Protein AF-A0A832D487-F1 (afdb_monomer_lite)

pLDDT: mean 83.04, std 15.66, range [48.16, 97.31]

Radius of gyration: 32.29 Å; chains: 1; bounding box: 75×59×56 Å

Foldseek 3Di:
DDPVPPVVVVVVVVVVVVVVVVVVVVVCVVVVVVPPDDPVNVVVVVVVVCCQLVVLVVQLCVQLVVLVVVLVVVCVVPVVCNVVSVVSNVVSVVSNVRD

Sequence (99 aa):
MKVRGLRSNSRLHIINTTIISLILLIGAGGVIGVAQADETSILAKSIGAALAVGLAGLGAGFAVGMAGAAVASGIVEKREATGTLLLIVVLGEGIAIYG

Secondary structure (DSSP, 8-state):
---TTHHHHHHHHHHHHHHHHHHHHHHHHHHHTT----HHHHHHHHHHHHHHHHHHHHHHHHHHHHHHHHHHHHHHH-GGGHHHHHHHHHHHHHHHHH-

Structure (mmCIF, N/CA/C/O backbone):
data_AF-A0A832D487-F1
#
_entry.id   AF-A0A832D487-F1
#
loop_
_atom_site.group_PDB
_atom_site.id
_atom_site.type_symbol
_atom_site.label_atom_id
_atom_site.label_alt_id
_atom_site.label_comp_id
_atom_site.label_asym_id
_atom_site.label_entity_id
_atom_site.label_seq_id
_atom_site.pdbx_PDB_ins_code
_atom_site.Cartn_x
_atom_site.Cartn_y
_atom_site.Cartn_z
_atom_site.occupancy
_atom_site.B_iso_or_equiv
_atom_site.auth_seq_id
_atom_site.auth_comp_id
_atom_site.auth_asym_id
_atom_site.auth_atom_id
_atom_site.pdbx_PDB_model_num
ATOM 1 N N . MET A 1 1 ? 55.880 -51.727 -27.416 1.00 48.16 1 MET A N 1
ATOM 2 C CA . MET A 1 1 ? 55.798 -50.438 -28.144 1.00 48.16 1 MET A CA 1
ATOM 3 C C . MET A 1 1 ? 54.323 -50.095 -28.412 1.00 48.16 1 MET A C 1
ATOM 5 O O . MET A 1 1 ? 53.783 -50.488 -29.436 1.00 48.16 1 MET A O 1
ATOM 9 N N . LYS A 1 2 ? 53.614 -49.458 -27.460 1.00 58.19 2 LYS A N 1
ATOM 10 C CA . LYS A 1 2 ? 52.159 -49.188 -27.560 1.00 58.19 2 LYS A CA 1
ATOM 11 C C . LYS A 1 2 ? 51.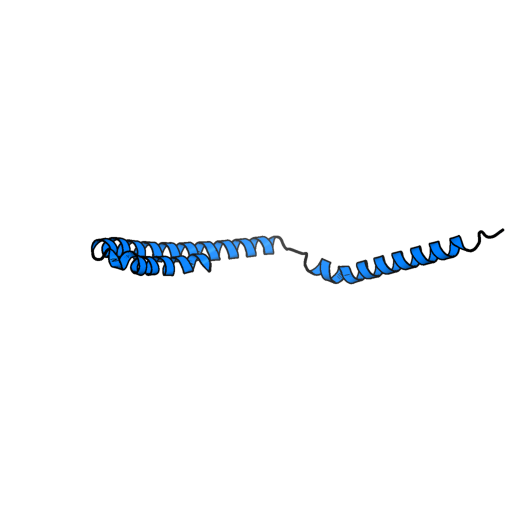805 -47.798 -27.014 1.00 58.19 2 LYS A C 1
ATOM 13 O O . LYS A 1 2 ? 51.109 -47.664 -26.023 1.00 58.19 2 LYS A O 1
ATOM 18 N N . VAL A 1 3 ? 52.324 -46.756 -27.667 1.00 57.50 3 VAL A N 1
ATOM 19 C CA . VAL A 1 3 ? 52.133 -45.343 -27.257 1.00 57.50 3 VAL A CA 1
ATOM 20 C C . VAL A 1 3 ? 51.146 -44.595 -28.175 1.00 57.50 3 VAL A C 1
ATOM 22 O O . VAL A 1 3 ? 50.801 -43.444 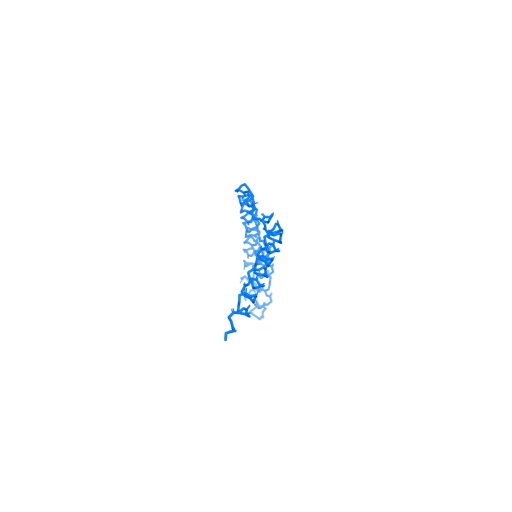-27.938 1.00 57.50 3 VAL A O 1
ATOM 25 N N . ARG A 1 4 ? 50.620 -45.243 -29.227 1.00 57.91 4 ARG A N 1
ATOM 26 C CA . ARG A 1 4 ? 49.706 -44.601 -30.195 1.00 57.91 4 ARG A CA 1
ATOM 27 C C . ARG A 1 4 ? 48.246 -44.463 -29.722 1.00 57.91 4 ARG A C 1
ATOM 29 O O . ARG A 1 4 ? 47.509 -43.704 -30.336 1.00 57.91 4 ARG A O 1
ATOM 36 N N . GLY A 1 5 ? 47.837 -45.133 -28.638 1.00 56.16 5 GLY A N 1
ATOM 37 C CA . GLY A 1 5 ? 46.442 -45.130 -28.158 1.00 56.16 5 GLY A CA 1
ATOM 38 C C . GLY A 1 5 ? 46.046 -43.944 -27.268 1.00 56.16 5 GLY A C 1
ATOM 39 O O . GLY A 1 5 ? 44.896 -43.525 -27.292 1.00 56.16 5 GLY A O 1
ATOM 40 N N . LEU A 1 6 ? 46.984 -43.351 -26.519 1.00 55.84 6 LEU A N 1
ATOM 41 C CA . LEU A 1 6 ? 46.664 -42.268 -25.573 1.00 55.84 6 LEU A CA 1
ATOM 42 C C . LEU A 1 6 ? 46.438 -40.909 -26.256 1.00 55.84 6 LEU A C 1
ATOM 44 O O . LEU A 1 6 ? 45.639 -40.107 -25.784 1.00 55.84 6 LEU A O 1
ATOM 48 N N . ARG A 1 7 ? 47.081 -40.656 -27.406 1.00 59.09 7 ARG A N 1
ATOM 49 C CA . ARG A 1 7 ? 47.007 -39.350 -28.091 1.00 59.09 7 ARG A CA 1
ATOM 50 C C . ARG A 1 7 ? 45.702 -39.127 -28.870 1.00 59.09 7 ARG A C 1
ATOM 52 O O . ARG A 1 7 ? 45.411 -37.992 -29.238 1.00 59.09 7 ARG A O 1
ATOM 59 N N . SER A 1 8 ? 44.936 -40.187 -29.142 1.00 61.28 8 SER A N 1
ATOM 60 C CA . SER A 1 8 ? 43.631 -40.095 -29.816 1.00 61.28 8 SER A CA 1
ATOM 61 C C . SER A 1 8 ? 42.539 -39.641 -28.842 1.00 61.28 8 SER A C 1
ATOM 63 O O . SER A 1 8 ? 41.802 -38.703 -29.145 1.00 61.28 8 SER A O 1
ATOM 65 N N . ASN A 1 9 ? 42.534 -40.189 -27.624 1.00 60.62 9 ASN A N 1
ATOM 66 C CA . ASN A 1 9 ? 41.559 -39.840 -26.590 1.00 60.62 9 ASN A CA 1
ATOM 67 C C . ASN A 1 9 ? 41.695 -38.377 -26.149 1.00 60.62 9 ASN A C 1
ATOM 69 O O . ASN A 1 9 ? 40.687 -37.697 -25.999 1.00 60.62 9 ASN A O 1
ATOM 73 N N . SER A 1 10 ? 42.912 -37.838 -26.024 1.00 63.88 10 SER A N 1
ATOM 74 C CA . SER A 1 10 ? 43.102 -36.425 -25.653 1.00 63.88 10 SER A CA 1
ATOM 75 C C . SER A 1 10 ? 42.572 -35.447 -26.707 1.00 63.88 10 SER A C 1
ATOM 77 O O . SER A 1 10 ? 42.059 -34.392 -26.354 1.00 63.88 10 SER A O 1
ATOM 79 N N . ARG A 1 11 ? 42.637 -35.793 -28.001 1.00 66.75 11 ARG A N 1
ATOM 80 C CA . ARG A 1 11 ? 42.094 -34.950 -29.082 1.00 66.75 11 ARG A CA 1
ATOM 81 C C . ARG A 1 11 ? 40.568 -34.967 -29.108 1.00 66.75 11 ARG A C 1
ATOM 83 O O . ARG A 1 11 ? 39.964 -33.926 -29.324 1.00 66.75 11 ARG A O 1
ATOM 90 N N . LEU A 1 12 ? 39.960 -36.117 -28.820 1.00 67.81 12 LEU A N 1
ATOM 91 C CA . LEU A 1 12 ? 38.506 -36.247 -28.697 1.00 67.81 12 LEU A CA 1
ATOM 92 C C . LEU A 1 12 ? 37.956 -35.421 -27.525 1.00 67.81 12 LEU A C 1
ATOM 94 O O . LEU A 1 12 ? 36.943 -34.748 -27.683 1.00 67.81 12 LEU A O 1
ATOM 98 N N . HIS A 1 13 ? 38.662 -35.386 -26.390 1.00 72.25 13 HIS A N 1
ATOM 99 C CA . HIS A 1 13 ? 38.273 -34.543 -25.255 1.00 72.25 13 HIS A CA 1
ATOM 100 C C . HIS A 1 13 ? 38.383 -33.049 -25.575 1.00 72.25 13 HIS A C 1
ATOM 102 O O . HIS A 1 13 ? 37.463 -32.308 -25.255 1.00 72.25 13 HIS A O 1
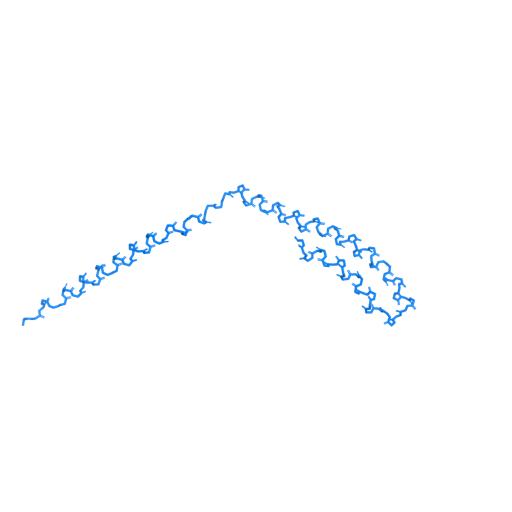ATOM 108 N N . ILE A 1 14 ? 39.453 -32.617 -26.254 1.00 82.75 14 ILE A N 1
ATOM 109 C CA . ILE A 1 14 ? 39.636 -31.212 -26.663 1.00 82.75 14 ILE A CA 1
ATOM 110 C C . ILE A 1 14 ? 38.537 -30.772 -27.636 1.00 82.75 14 ILE A C 1
ATOM 112 O O . ILE A 1 14 ? 38.011 -29.669 -27.527 1.00 82.75 14 ILE A O 1
ATOM 116 N N . ILE A 1 15 ? 38.157 -31.636 -28.578 1.00 86.31 15 ILE A N 1
ATOM 117 C CA . ILE A 1 15 ? 37.080 -31.334 -29.527 1.00 86.31 15 ILE A CA 1
ATOM 118 C C . ILE A 1 15 ? 35.742 -31.225 -28.785 1.00 86.31 15 ILE A C 1
ATOM 120 O O . ILE A 1 15 ? 35.006 -30.263 -28.993 1.00 86.31 15 ILE A O 1
ATOM 124 N N . ASN A 1 16 ? 35.456 -32.155 -27.870 1.00 79.88 16 ASN A N 1
ATOM 125 C CA . ASN A 1 16 ? 34.207 -32.156 -27.112 1.00 79.88 16 ASN A CA 1
ATOM 126 C C . ASN A 1 16 ? 34.075 -30.925 -26.195 1.00 79.88 16 ASN A C 1
ATOM 128 O O . ASN A 1 16 ? 33.024 -30.290 -26.162 1.00 79.88 16 ASN A O 1
ATOM 132 N N . THR A 1 17 ? 35.145 -30.527 -25.499 1.00 82.19 17 THR A N 1
ATOM 133 C CA . THR A 1 17 ? 35.124 -29.327 -24.643 1.00 82.19 17 THR A CA 1
ATOM 134 C C . THR A 1 17 ? 34.986 -28.041 -25.454 1.00 82.19 17 THR A C 1
ATOM 136 O O . THR A 1 17 ? 34.256 -27.137 -25.047 1.00 82.19 17 THR A O 1
ATOM 139 N N . THR A 1 18 ? 35.608 -27.977 -26.632 1.00 80.56 18 THR A N 1
ATOM 140 C CA . THR A 1 18 ? 35.479 -26.825 -27.536 1.00 80.56 18 THR A CA 1
ATOM 141 C C . THR A 1 18 ? 34.042 -26.680 -28.051 1.00 80.56 18 THR A C 1
ATOM 143 O O . THR A 1 18 ? 33.485 -25.583 -28.018 1.00 80.56 18 THR A O 1
ATOM 146 N N . ILE A 1 19 ? 33.393 -27.782 -28.440 1.00 87.31 19 ILE A N 1
ATOM 147 C CA . ILE A 1 19 ? 31.991 -27.778 -28.897 1.00 87.31 19 ILE A CA 1
ATOM 148 C C . ILE A 1 19 ? 31.043 -27.327 -27.777 1.00 87.31 19 ILE A C 1
ATOM 150 O O . ILE A 1 19 ? 30.176 -26.487 -28.012 1.00 87.31 19 ILE A O 1
ATOM 154 N N . ILE A 1 20 ? 31.241 -27.813 -26.547 1.00 84.81 20 ILE A N 1
ATOM 155 C CA . ILE A 1 20 ? 30.428 -27.415 -25.387 1.00 84.81 20 ILE A CA 1
ATOM 156 C C . ILE A 1 20 ? 30.579 -25.912 -25.095 1.00 84.81 20 ILE A C 1
ATOM 158 O O . ILE A 1 20 ? 29.578 -25.233 -24.867 1.00 84.81 20 ILE A O 1
ATOM 162 N N . SER A 1 21 ? 31.797 -25.361 -25.169 1.00 76.56 21 SER A N 1
ATOM 163 C CA . SER A 1 21 ? 32.010 -23.915 -24.991 1.00 76.56 21 SER A CA 1
ATOM 164 C C . SER A 1 21 ? 31.350 -23.065 -26.082 1.00 76.56 21 SER A C 1
ATOM 166 O O . SER A 1 21 ? 30.817 -21.999 -25.786 1.00 76.56 21 SER A O 1
ATOM 168 N N . LEU A 1 22 ? 31.314 -23.553 -27.327 1.00 80.94 22 LEU A N 1
ATOM 169 C CA . LEU A 1 22 ? 30.687 -22.850 -28.445 1.00 80.94 22 LEU A CA 1
ATOM 170 C C . LEU A 1 22 ? 29.156 -22.834 -28.315 1.00 80.94 22 LEU A C 1
ATOM 172 O O . LEU A 1 22 ? 28.528 -21.810 -28.568 1.00 80.94 22 LEU A O 1
ATOM 176 N N . ILE A 1 23 ? 28.558 -23.940 -27.862 1.00 82.88 23 ILE A N 1
ATOM 177 C CA . ILE A 1 23 ? 27.115 -24.029 -27.590 1.00 82.88 23 ILE A CA 1
ATOM 178 C C . ILE A 1 23 ? 26.720 -23.094 -26.440 1.00 82.88 23 ILE A C 1
ATOM 180 O O . ILE A 1 23 ? 25.719 -22.387 -26.547 1.00 82.88 23 ILE A O 1
ATOM 184 N N . LEU A 1 24 ? 27.521 -23.035 -25.370 1.00 76.19 24 LEU A N 1
ATOM 185 C CA . LEU A 1 24 ? 27.296 -22.104 -24.260 1.00 76.19 24 LEU A CA 1
ATOM 186 C C . LEU A 1 24 ? 27.429 -20.639 -24.700 1.00 76.19 24 LEU A C 1
ATOM 188 O O . LEU A 1 24 ? 26.634 -19.809 -24.270 1.00 76.19 24 LEU A O 1
ATOM 192 N N . LEU A 1 25 ? 28.375 -20.326 -25.589 1.00 73.62 25 LEU A N 1
ATOM 193 C CA . LEU A 1 25 ? 28.554 -18.977 -26.131 1.00 73.62 25 LEU A CA 1
ATOM 194 C C . LEU A 1 25 ? 27.368 -18.542 -27.010 1.00 73.62 25 LEU A C 1
ATOM 196 O O . LEU A 1 25 ? 26.905 -17.410 -26.898 1.00 73.62 25 LEU A O 1
ATOM 200 N N . ILE A 1 26 ? 26.844 -19.441 -27.851 1.00 73.94 26 ILE A N 1
ATOM 201 C CA . ILE A 1 26 ? 25.674 -19.170 -28.702 1.00 73.94 26 ILE A CA 1
ATOM 202 C C . ILE A 1 26 ? 24.395 -19.061 -27.851 1.00 73.94 26 ILE A C 1
ATOM 204 O O . ILE A 1 26 ? 23.579 -18.168 -28.076 1.00 73.94 26 ILE A O 1
ATOM 208 N N . GLY A 1 27 ? 24.235 -19.914 -26.832 1.00 65.12 27 GLY A N 1
ATOM 209 C CA . GLY A 1 27 ? 23.109 -19.862 -25.890 1.00 65.12 27 GLY A CA 1
ATOM 210 C C . GLY A 1 27 ? 23.134 -18.651 -24.948 1.00 65.12 27 GLY A C 1
ATOM 211 O O . GLY A 1 27 ? 22.080 -18.189 -24.511 1.00 65.12 27 GLY A O 1
ATOM 212 N N . ALA A 1 28 ? 24.314 -18.084 -24.678 1.00 61.28 28 ALA A N 1
ATOM 213 C CA . ALA A 1 28 ? 24.461 -16.882 -23.861 1.00 61.28 28 ALA A CA 1
ATOM 214 C C . ALA A 1 28 ? 23.856 -15.632 -24.518 1.00 61.28 28 ALA A C 1
ATOM 216 O O . ALA A 1 28 ? 23.488 -14.709 -23.796 1.00 61.28 28 ALA A O 1
ATOM 217 N N . GLY A 1 29 ? 23.673 -15.615 -25.847 1.00 57.53 29 GLY A N 1
ATOM 218 C CA . GLY A 1 29 ? 23.032 -14.517 -26.586 1.00 57.53 29 GLY A CA 1
ATOM 219 C C . GLY A 1 29 ? 21.645 -14.128 -26.054 1.00 57.53 29 GLY A C 1
ATOM 220 O O . GLY A 1 29 ? 21.301 -12.949 -26.044 1.00 57.53 29 GLY A O 1
ATOM 221 N N . GLY A 1 30 ? 20.880 -15.094 -25.529 1.00 55.53 30 GLY A N 1
ATOM 222 C CA . GLY A 1 30 ? 19.581 -14.840 -24.891 1.00 55.53 30 GLY A CA 1
ATOM 223 C C . GLY A 1 30 ? 19.670 -14.228 -23.486 1.00 55.53 30 GLY A C 1
ATOM 224 O O . GLY A 1 30 ? 18.713 -13.613 -23.026 1.00 55.53 30 GLY A O 1
ATOM 225 N N . VAL A 1 31 ? 20.815 -14.356 -22.810 1.00 55.59 31 VAL A N 1
ATOM 226 C CA . VAL A 1 31 ? 21.046 -13.841 -21.447 1.00 55.59 31 VAL A CA 1
ATOM 227 C C . VAL A 1 31 ? 21.532 -12.386 -21.481 1.00 55.59 31 VAL A C 1
ATOM 229 O O . VAL A 1 31 ? 21.178 -11.594 -20.610 1.00 55.59 31 VAL A O 1
ATOM 232 N N . ILE A 1 32 ? 22.282 -11.996 -22.519 1.00 56.25 32 ILE A N 1
ATOM 233 C CA . ILE A 1 32 ? 22.836 -10.634 -22.669 1.00 56.25 32 ILE A CA 1
ATOM 234 C C . ILE A 1 32 ? 21.751 -9.584 -22.970 1.00 56.25 32 ILE A C 1
ATOM 236 O O . ILE A 1 32 ? 21.910 -8.422 -22.606 1.00 56.25 32 ILE A O 1
ATOM 240 N N . GLY A 1 33 ? 20.625 -9.985 -23.573 1.00 50.16 33 GLY A N 1
ATOM 241 C CA . GLY A 1 33 ? 19.500 -9.091 -23.886 1.00 50.16 33 GLY A CA 1
ATOM 242 C C . GLY A 1 33 ? 18.657 -8.652 -22.680 1.00 50.16 33 GLY A C 1
ATOM 243 O O . GLY A 1 33 ? 17.849 -7.738 -22.809 1.00 50.16 33 GLY A O 1
ATOM 244 N N . VAL A 1 34 ? 18.838 -9.270 -21.507 1.00 53.75 34 VAL A N 1
ATOM 245 C CA . VAL A 1 34 ? 18.079 -8.940 -20.281 1.00 53.75 34 VAL A CA 1
ATOM 246 C C . VAL A 1 34 ? 18.840 -7.947 -19.382 1.00 53.75 34 VAL A C 1
ATOM 248 O O . VAL A 1 34 ? 18.272 -7.403 -18.438 1.00 53.75 34 VAL A O 1
ATOM 251 N N . ALA A 1 35 ? 20.115 -7.664 -19.677 1.00 52.97 35 ALA A N 1
ATOM 252 C CA . ALA A 1 35 ? 21.030 -6.977 -18.762 1.00 52.97 35 ALA A CA 1
ATOM 253 C C . ALA A 1 35 ? 21.392 -5.523 -19.134 1.00 52.97 35 ALA A C 1
ATOM 255 O O . ALA A 1 35 ? 22.296 -4.956 -18.525 1.00 52.97 35 ALA A O 1
ATOM 256 N N . GLN A 1 36 ? 20.699 -4.880 -20.080 1.00 52.84 36 GLN A N 1
ATOM 257 C CA . GLN A 1 36 ? 20.796 -3.422 -20.253 1.00 52.84 36 GLN A CA 1
ATOM 258 C C . GLN A 1 36 ? 19.735 -2.728 -19.392 1.00 52.84 36 GLN A C 1
ATOM 260 O O . GLN A 1 36 ? 18.639 -2.411 -19.847 1.00 52.84 36 GLN A O 1
ATOM 265 N N . ALA A 1 37 ? 20.052 -2.507 -18.116 1.00 56.69 37 ALA A N 1
ATOM 266 C CA . ALA A 1 37 ? 19.293 -1.575 -17.293 1.00 56.69 37 ALA A CA 1
ATOM 267 C C . ALA A 1 37 ? 19.766 -0.150 -17.613 1.00 56.69 37 ALA A C 1
ATOM 269 O O . ALA A 1 37 ? 20.820 0.271 -17.149 1.00 56.69 37 ALA A O 1
ATOM 270 N N . ASP A 1 38 ? 18.991 0.578 -18.417 1.00 65.56 38 ASP A N 1
ATOM 271 C CA . ASP A 1 38 ? 19.155 2.025 -18.585 1.00 65.56 38 ASP A CA 1
ATOM 272 C C . ASP A 1 38 ? 19.091 2.702 -17.202 1.00 65.56 38 ASP A C 1
ATOM 274 O O . ASP A 1 38 ? 18.162 2.420 -16.434 1.00 65.56 38 ASP A O 1
ATOM 278 N N . GLU A 1 39 ? 20.022 3.602 -16.861 1.00 68.12 39 GLU A N 1
ATOM 279 C CA . GLU A 1 39 ? 19.964 4.345 -15.584 1.00 68.12 39 GLU A CA 1
ATOM 280 C C . GLU A 1 39 ? 18.635 5.104 -15.447 1.00 68.12 39 GLU A C 1
ATOM 282 O O . GLU A 1 39 ? 18.018 5.121 -14.379 1.00 68.12 39 GLU A O 1
ATOM 287 N N . THR A 1 40 ? 18.125 5.642 -16.558 1.00 72.38 40 THR A N 1
ATOM 288 C CA . THR A 1 40 ? 16.798 6.266 -16.634 1.00 72.38 40 THR A CA 1
ATOM 289 C C . THR A 1 40 ? 15.674 5.281 -16.288 1.00 72.38 40 THR A C 1
ATOM 291 O O . THR A 1 40 ? 14.692 5.671 -15.659 1.00 72.38 40 THR A O 1
ATOM 294 N N . SER A 1 41 ? 15.823 3.992 -16.615 1.00 81.44 41 SER A N 1
ATOM 295 C CA . SER A 1 41 ? 14.874 2.938 -16.228 1.00 81.44 41 SER A CA 1
ATOM 296 C C . SER A 1 41 ? 14.925 2.652 -14.724 1.00 81.44 41 SER A C 1
ATOM 298 O O . SER A 1 41 ? 13.878 2.428 -14.117 1.00 81.44 41 SER A O 1
ATOM 300 N N . ILE A 1 42 ? 16.106 2.694 -14.095 1.00 87.19 42 ILE A N 1
ATOM 301 C CA . ILE A 1 42 ? 16.226 2.526 -12.637 1.00 87.19 42 ILE A CA 1
ATOM 302 C C . ILE A 1 42 ? 15.557 3.700 -11.912 1.00 87.19 42 ILE A C 1
ATOM 304 O O . ILE A 1 42 ? 14.765 3.467 -11.000 1.00 87.19 42 ILE A O 1
ATOM 308 N N . LEU A 1 43 ? 15.807 4.937 -12.355 1.00 87.44 43 LEU A N 1
ATOM 309 C CA . LEU A 1 43 ? 15.177 6.142 -11.801 1.00 87.44 43 LEU A CA 1
ATOM 310 C C . LEU A 1 43 ? 13.651 6.139 -11.974 1.00 87.44 43 LEU A C 1
ATOM 312 O O . LEU A 1 43 ? 12.918 6.438 -11.035 1.00 87.44 43 LEU A O 1
ATOM 316 N N . ALA A 1 44 ? 13.147 5.763 -13.150 1.00 88.31 44 ALA A N 1
ATOM 317 C CA . ALA A 1 44 ? 11.706 5.683 -13.383 1.00 88.31 44 ALA A CA 1
ATOM 318 C C . ALA A 1 44 ? 11.039 4.612 -12.500 1.00 88.31 44 ALA A C 1
ATOM 320 O O . ALA A 1 44 ? 9.980 4.856 -11.920 1.00 88.31 44 ALA A O 1
ATOM 321 N N . LYS A 1 45 ? 11.676 3.442 -12.347 1.00 88.62 45 LYS A N 1
ATOM 322 C CA . LYS A 1 45 ? 11.186 2.362 -11.475 1.00 88.62 45 LYS A CA 1
ATOM 323 C C . LYS A 1 45 ? 11.210 2.755 -10.000 1.00 88.62 45 LYS A C 1
ATOM 325 O O . LYS A 1 45 ? 10.251 2.460 -9.291 1.00 88.62 45 LYS A O 1
ATOM 330 N N . SER A 1 46 ? 12.267 3.422 -9.538 1.00 92.69 46 SER A N 1
ATOM 331 C CA . SER A 1 46 ? 12.382 3.840 -8.138 1.00 92.69 46 SER A CA 1
ATOM 332 C C . SER A 1 46 ? 11.380 4.937 -7.783 1.00 92.69 46 SER A C 1
ATOM 334 O O . SER A 1 46 ? 10.754 4.856 -6.729 1.00 92.69 46 SER A O 1
ATOM 336 N N . ILE A 1 47 ? 11.149 5.904 -8.676 1.00 94.44 47 ILE A N 1
ATOM 337 C CA . ILE A 1 47 ? 10.105 6.923 -8.496 1.00 94.44 47 ILE A CA 1
ATOM 338 C C . ILE A 1 47 ? 8.715 6.278 -8.496 1.00 94.44 47 ILE A C 1
ATOM 340 O O . ILE A 1 47 ? 7.900 6.601 -7.635 1.00 94.44 47 ILE A O 1
ATOM 344 N N . GLY A 1 48 ? 8.449 5.340 -9.410 1.00 93.12 48 GLY A N 1
ATOM 345 C CA . GLY A 1 48 ? 7.185 4.601 -9.439 1.00 93.12 48 GLY A CA 1
ATOM 346 C C . GLY A 1 48 ? 6.919 3.842 -8.137 1.00 93.12 48 GLY A C 1
ATOM 347 O O . GLY A 1 48 ? 5.839 3.970 -7.566 1.00 93.12 48 GLY A O 1
ATOM 348 N N . ALA A 1 49 ? 7.923 3.122 -7.626 1.00 94.38 49 ALA A N 1
ATOM 349 C CA . ALA A 1 49 ? 7.829 2.411 -6.352 1.00 94.38 49 ALA A CA 1
ATOM 350 C C . ALA A 1 49 ? 7.639 3.367 -5.162 1.00 94.38 49 ALA A C 1
ATOM 352 O O . ALA A 1 49 ? 6.794 3.127 -4.304 1.00 94.38 49 ALA A O 1
ATOM 353 N N . ALA A 1 50 ? 8.377 4.480 -5.126 1.00 95.75 50 ALA A N 1
ATOM 354 C CA . ALA A 1 50 ? 8.250 5.476 -4.065 1.00 95.75 50 ALA A CA 1
ATOM 355 C C . ALA A 1 50 ? 6.861 6.133 -4.050 1.00 95.75 50 ALA A C 1
ATOM 357 O O . ALA A 1 50 ? 6.300 6.355 -2.978 1.00 95.75 50 ALA A O 1
ATOM 358 N N . LEU A 1 51 ? 6.292 6.427 -5.223 1.00 96.31 51 LEU A N 1
ATOM 359 C CA . LEU A 1 51 ? 4.950 6.998 -5.332 1.00 96.31 51 LEU A CA 1
ATOM 360 C C . LEU A 1 51 ? 3.860 5.995 -4.948 1.00 96.31 51 LEU A C 1
ATOM 362 O O . LEU A 1 51 ? 2.917 6.393 -4.269 1.00 96.31 51 LEU A O 1
ATOM 366 N N . ALA A 1 52 ? 3.987 4.726 -5.343 1.00 96.06 52 ALA A N 1
ATOM 367 C CA . ALA A 1 52 ? 3.029 3.680 -4.985 1.00 96.06 52 ALA A CA 1
ATOM 368 C C . ALA A 1 52 ? 2.929 3.520 -3.458 1.00 96.06 52 ALA A C 1
ATOM 370 O O . ALA A 1 52 ? 1.869 3.775 -2.880 1.00 96.06 52 ALA A O 1
ATOM 371 N N . VAL A 1 53 ? 4.064 3.263 -2.800 1.00 95.88 53 VAL A N 1
ATOM 372 C CA . VAL A 1 53 ? 4.128 3.093 -1.341 1.00 95.88 53 VAL A CA 1
ATOM 373 C C . VAL A 1 53 ? 3.786 4.398 -0.615 1.00 95.88 53 VAL A C 1
ATOM 375 O O . VAL A 1 53 ? 3.059 4.395 0.378 1.00 95.88 53 VAL A O 1
ATOM 378 N N . GLY A 1 54 ? 4.273 5.542 -1.108 1.00 96.31 54 GLY A N 1
ATOM 379 C CA . GLY A 1 54 ? 4.050 6.846 -0.482 1.00 96.31 54 GLY A CA 1
ATOM 380 C C . GLY A 1 54 ? 2.578 7.265 -0.480 1.00 96.31 54 GLY A C 1
ATOM 381 O O . GLY A 1 54 ? 2.045 7.647 0.564 1.00 96.31 54 GLY A O 1
ATOM 382 N N . LEU A 1 55 ? 1.898 7.168 -1.626 1.00 97.31 55 LEU A N 1
ATOM 383 C CA . LEU A 1 55 ? 0.482 7.534 -1.735 1.00 97.31 55 LEU A CA 1
ATOM 384 C C . LEU A 1 55 ? -0.424 6.534 -1.010 1.00 97.31 55 LEU A C 1
ATOM 386 O O . LEU A 1 55 ? -1.376 6.952 -0.345 1.00 97.31 55 LEU A O 1
ATOM 390 N N . ALA A 1 56 ? -0.115 5.237 -1.082 1.00 97.25 56 ALA A N 1
ATOM 391 C CA . ALA A 1 56 ? -0.839 4.222 -0.326 1.00 97.25 56 ALA A CA 1
ATOM 392 C C . ALA A 1 56 ? -0.701 4.434 1.187 1.00 97.25 56 ALA A C 1
ATOM 394 O O . ALA A 1 56 ? -1.701 4.397 1.902 1.00 97.25 56 ALA A O 1
ATOM 395 N N . GLY A 1 57 ? 0.506 4.748 1.669 1.00 96.88 57 GLY A N 1
ATOM 396 C CA . GLY A 1 57 ? 0.759 5.067 3.072 1.00 96.88 57 GLY A CA 1
ATOM 397 C C . GLY A 1 57 ? -0.024 6.288 3.561 1.00 96.88 57 GLY A C 1
ATOM 398 O O . GLY A 1 57 ? -0.589 6.254 4.654 1.00 96.88 57 GLY A O 1
ATOM 399 N N . LEU A 1 58 ? -0.134 7.343 2.746 1.00 97.06 58 LEU A N 1
ATOM 400 C CA . LEU A 1 58 ? -0.959 8.513 3.075 1.00 97.06 58 LEU A CA 1
ATOM 401 C C . LEU A 1 58 ? -2.452 8.160 3.174 1.00 97.06 58 LEU A C 1
ATOM 403 O O . LEU A 1 58 ? -3.114 8.557 4.136 1.00 97.06 58 LEU A O 1
ATOM 407 N N . GLY A 1 59 ? -2.979 7.395 2.213 1.00 95.94 59 GLY A N 1
ATOM 408 C CA . GLY A 1 59 ? -4.376 6.950 2.223 1.00 95.94 59 GLY A CA 1
ATOM 409 C C . GLY A 1 59 ? -4.695 6.029 3.405 1.00 95.94 59 GLY A C 1
ATOM 410 O O . GLY A 1 59 ? -5.690 6.237 4.103 1.00 95.94 59 GLY A O 1
ATOM 411 N N . ALA A 1 60 ? -3.818 5.061 3.673 1.00 97.00 60 ALA A N 1
ATOM 412 C CA . ALA A 1 60 ? -3.925 4.158 4.812 1.00 97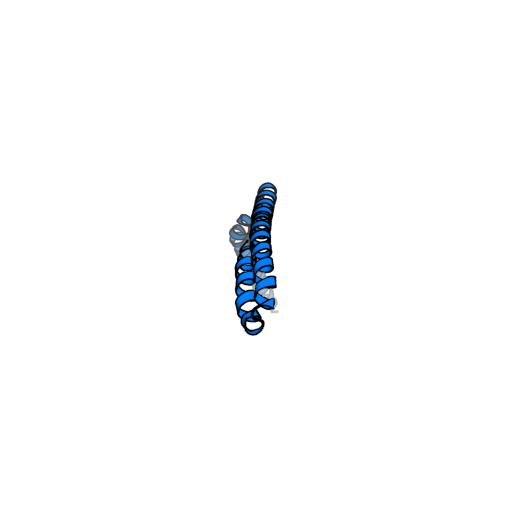.00 60 ALA A CA 1
ATOM 413 C C . ALA A 1 60 ? -3.861 4.919 6.141 1.00 97.00 60 ALA A C 1
ATOM 415 O O . ALA A 1 60 ? -4.719 4.726 6.996 1.00 97.00 60 ALA A O 1
ATOM 416 N N . GLY A 1 61 ? -2.902 5.837 6.300 1.00 96.44 61 GLY A N 1
ATOM 417 C CA . GLY A 1 61 ? -2.762 6.650 7.508 1.00 96.44 61 GLY A CA 1
ATOM 418 C C . GLY A 1 61 ? -4.001 7.499 7.797 1.00 96.44 61 GLY A C 1
ATOM 419 O O . GLY A 1 61 ? -4.438 7.581 8.944 1.00 96.44 61 GLY A O 1
ATOM 420 N N . PHE A 1 62 ? -4.620 8.072 6.761 1.00 97.06 62 PHE A N 1
ATOM 421 C CA . PHE A 1 62 ? -5.874 8.812 6.907 1.00 97.06 62 PHE A CA 1
ATOM 422 C C . PHE A 1 62 ? -7.036 7.903 7.339 1.00 97.06 62 PHE A C 1
ATOM 424 O O . PHE A 1 62 ? -7.751 8.218 8.294 1.00 97.06 62 PHE A O 1
ATOM 431 N N . ALA A 1 63 ? -7.205 6.756 6.673 1.00 95.88 63 ALA A N 1
ATOM 432 C CA . ALA A 1 63 ? -8.259 5.795 6.991 1.00 95.88 63 ALA A CA 1
ATOM 433 C C . ALA A 1 63 ? -8.115 5.240 8.419 1.00 95.88 63 ALA A C 1
ATOM 435 O O . ALA A 1 63 ? -9.067 5.280 9.201 1.00 95.88 63 ALA A O 1
ATOM 436 N N . VAL A 1 64 ? -6.912 4.783 8.775 1.00 96.62 64 VAL A N 1
ATOM 437 C CA . VAL A 1 64 ? -6.568 4.240 10.096 1.00 96.62 64 VAL A CA 1
ATOM 438 C C . VAL A 1 64 ? -6.707 5.304 11.182 1.00 96.62 64 VAL A C 1
ATOM 440 O O . VAL A 1 64 ? -7.232 5.003 12.249 1.00 96.62 64 VAL A O 1
ATOM 443 N N . GLY A 1 65 ? -6.310 6.553 10.922 1.00 96.06 65 GLY A N 1
ATOM 444 C CA . GLY A 1 65 ? -6.456 7.649 11.881 1.00 96.06 65 GLY A CA 1
ATOM 445 C C . GLY A 1 65 ? -7.917 7.916 12.255 1.00 96.06 65 GLY A C 1
ATOM 446 O O . GLY A 1 65 ? -8.249 8.000 13.440 1.00 96.06 65 GLY A O 1
ATOM 447 N N . MET A 1 66 ? -8.810 7.985 11.262 1.00 96.38 66 MET A N 1
ATOM 448 C CA . MET A 1 66 ? -10.243 8.177 11.520 1.00 96.38 66 MET A CA 1
ATOM 449 C C . MET A 1 66 ? -10.894 6.943 12.153 1.00 96.38 66 MET A C 1
ATOM 451 O O . MET A 1 66 ? -11.629 7.068 13.135 1.00 96.38 66 MET A O 1
ATOM 455 N N . ALA A 1 67 ? -10.615 5.750 11.621 1.00 96.06 67 ALA A N 1
ATOM 456 C CA . ALA A 1 67 ? -11.163 4.503 12.147 1.00 96.06 67 ALA A CA 1
ATOM 457 C C . ALA A 1 67 ? -10.698 4.255 13.589 1.00 96.06 67 ALA A C 1
ATOM 459 O O . ALA A 1 67 ? -11.507 3.921 14.450 1.00 96.06 67 ALA A O 1
ATOM 460 N N . GLY A 1 68 ? -9.417 4.487 13.874 1.00 95.31 68 GLY A N 1
ATOM 461 C CA . GLY A 1 68 ? -8.831 4.348 15.203 1.00 95.31 68 GLY A CA 1
ATOM 462 C C . GLY A 1 68 ? -9.474 5.281 16.226 1.00 95.31 68 GLY A C 1
ATOM 463 O O . GLY A 1 68 ? -9.784 4.840 17.332 1.00 95.31 68 GLY A O 1
ATOM 464 N N . ALA A 1 69 ? -9.756 6.533 15.852 1.00 95.81 69 ALA A N 1
ATOM 465 C CA . ALA A 1 69 ? -10.455 7.473 16.727 1.00 95.81 69 ALA A CA 1
ATOM 466 C C . ALA A 1 69 ? -11.875 6.992 17.084 1.00 95.81 69 ALA A C 1
ATOM 468 O O . ALA A 1 69 ? -12.253 7.014 18.256 1.00 95.81 69 ALA A O 1
ATOM 469 N N . ALA A 1 70 ? -12.638 6.495 16.104 1.00 95.31 70 ALA A N 1
ATOM 470 C CA . ALA A 1 70 ? -13.981 5.951 16.330 1.00 95.31 70 ALA A CA 1
ATOM 471 C C . ALA A 1 70 ? -13.961 4.655 17.163 1.00 95.31 70 ALA A C 1
ATOM 473 O O . ALA A 1 70 ? -14.802 4.436 18.039 1.00 95.31 70 ALA A O 1
ATOM 474 N N . VAL A 1 71 ? -12.978 3.793 16.912 1.00 96.31 71 VAL A N 1
ATOM 475 C CA . VAL A 1 71 ? -12.794 2.534 17.640 1.00 96.31 71 VAL A CA 1
ATOM 476 C C . VAL A 1 71 ? -12.394 2.788 19.091 1.00 96.31 71 VAL A C 1
ATOM 478 O O . VAL A 1 71 ? -12.921 2.122 19.980 1.00 96.31 71 VAL A O 1
ATOM 481 N N . ALA A 1 72 ? -11.545 3.783 19.359 1.00 95.12 72 ALA A N 1
ATOM 482 C CA . ALA A 1 72 ? -11.144 4.145 20.716 1.00 95.12 72 ALA A CA 1
ATOM 483 C C . ALA A 1 72 ? -12.349 4.501 21.604 1.00 95.12 72 ALA A C 1
ATOM 485 O O . ALA A 1 72 ? -12.438 4.000 22.725 1.00 95.12 72 ALA A O 1
ATOM 486 N N . SER A 1 73 ? -13.310 5.289 21.106 1.00 94.50 73 SER A N 1
ATOM 487 C CA . SER A 1 73 ? -14.549 5.568 21.848 1.00 94.50 73 SER A CA 1
ATOM 488 C C . SER A 1 73 ? -15.474 4.351 21.928 1.00 94.50 73 SER A C 1
ATOM 490 O O . SER A 1 73 ? -16.062 4.095 22.976 1.00 94.50 73 SER A O 1
ATOM 492 N N . GLY A 1 74 ? -15.571 3.557 20.856 1.00 94.88 74 GLY A N 1
ATOM 493 C CA . GLY A 1 74 ? -16.427 2.366 20.829 1.00 94.88 74 GLY A CA 1
ATOM 494 C C . GLY A 1 74 ? -15.999 1.278 21.822 1.00 94.88 74 GLY A C 1
ATOM 495 O O . GLY A 1 74 ? -16.846 0.616 22.423 1.00 94.88 74 GLY A O 1
ATOM 496 N N . ILE A 1 75 ? -14.691 1.119 22.050 1.00 96.44 75 ILE A N 1
ATOM 497 C CA . ILE A 1 75 ? -14.146 0.164 23.029 1.00 96.44 75 ILE A CA 1
ATOM 498 C C . ILE A 1 75 ? -14.531 0.552 24.465 1.00 96.44 75 ILE A C 1
ATOM 500 O O . ILE A 1 75 ? -14.737 -0.335 25.297 1.00 96.44 75 ILE A O 1
ATOM 504 N N . VAL A 1 76 ? -14.647 1.854 24.757 1.00 96.00 76 VAL A N 1
ATOM 505 C CA . VAL A 1 76 ? -15.084 2.349 26.074 1.00 96.00 76 VAL A CA 1
ATOM 506 C C . VAL A 1 76 ? -16.551 1.998 26.331 1.00 96.00 76 VAL A C 1
ATOM 508 O O . VAL A 1 76 ? -16.889 1.617 27.449 1.00 96.00 76 VAL A O 1
ATOM 511 N N . GLU A 1 77 ? -17.410 2.067 25.310 1.00 95.69 77 GLU A N 1
ATOM 512 C CA . GLU A 1 77 ? -18.830 1.710 25.441 1.00 95.69 77 GLU A CA 1
ATOM 513 C C . GLU A 1 77 ? -19.071 0.198 25.516 1.00 95.69 77 GLU A C 1
ATOM 515 O O . GLU A 1 77 ? -19.879 -0.263 26.323 1.00 95.69 77 GLU A O 1
ATOM 520 N N . LYS A 1 78 ? -18.406 -0.587 24.658 1.00 94.69 78 LYS A N 1
ATOM 521 C CA . LYS A 1 78 ? -18.631 -2.037 24.542 1.00 94.69 78 LYS A CA 1
ATOM 522 C C . LYS A 1 78 ? -17.316 -2.794 24.485 1.00 94.69 78 LYS A C 1
ATOM 524 O O . LYS A 1 78 ? -16.829 -3.174 23.419 1.00 94.69 78 LYS A O 1
ATOM 529 N N . ARG A 1 79 ? -16.773 -3.097 25.663 1.00 93.31 79 ARG A N 1
ATOM 530 C CA . ARG A 1 79 ? -15.472 -3.768 25.800 1.00 93.31 79 ARG A CA 1
ATOM 531 C C . ARG A 1 79 ? -15.437 -5.163 25.164 1.00 93.31 79 ARG A C 1
ATOM 533 O O . ARG A 1 79 ? -14.402 -5.566 24.638 1.00 93.31 79 ARG A O 1
ATOM 540 N N . GLU A 1 80 ? -16.567 -5.867 25.139 1.00 95.81 80 GLU A N 1
ATOM 541 C CA . GLU A 1 80 ? -16.714 -7.171 24.470 1.00 95.81 80 GLU A CA 1
ATOM 542 C C . GLU A 1 80 ? -16.571 -7.077 22.940 1.00 95.81 80 GLU A C 1
ATOM 544 O O . GLU A 1 80 ? -16.166 -8.042 22.298 1.00 95.81 80 GLU A O 1
ATOM 549 N N . ALA A 1 81 ? -16.843 -5.908 22.347 1.00 95.25 81 ALA A N 1
ATOM 550 C CA . ALA A 1 81 ? -16.775 -5.686 20.903 1.00 95.25 81 ALA A CA 1
ATOM 551 C C . ALA A 1 81 ? -15.371 -5.299 20.400 1.00 95.25 81 ALA A C 1
ATOM 553 O O . ALA A 1 81 ? -15.178 -5.162 19.192 1.00 95.25 81 ALA A O 1
ATOM 554 N N . THR A 1 82 ? -14.383 -5.157 21.294 1.00 95.19 82 THR A N 1
ATOM 555 C CA . THR A 1 82 ? -13.022 -4.682 20.972 1.00 95.19 82 THR A CA 1
ATOM 556 C C . THR A 1 82 ? -12.405 -5.404 19.775 1.00 95.19 82 THR A C 1
ATOM 558 O O . THR A 1 82 ? -11.890 -4.756 18.869 1.00 95.19 82 THR A O 1
ATOM 561 N N . GLY A 1 83 ? -12.501 -6.737 19.725 1.00 95.00 83 GLY A N 1
ATOM 562 C CA . GLY A 1 83 ? -11.928 -7.519 18.627 1.00 95.00 83 GLY A CA 1
ATOM 563 C C . GLY A 1 83 ? -12.550 -7.191 17.267 1.00 95.00 83 GLY A C 1
ATOM 564 O O . GLY A 1 83 ? -11.830 -7.058 16.286 1.00 95.00 83 GLY A O 1
ATOM 565 N N . THR A 1 84 ? -13.871 -6.992 17.212 1.00 95.56 84 THR A N 1
ATOM 566 C CA . THR A 1 84 ? -14.568 -6.637 15.961 1.00 95.56 84 THR A CA 1
ATOM 567 C C . THR A 1 84 ? -14.309 -5.184 15.573 1.00 95.56 84 THR A C 1
ATOM 569 O O . THR A 1 84 ? -14.130 -4.883 14.398 1.00 95.56 84 THR A O 1
ATOM 572 N N . LEU A 1 85 ? -14.236 -4.282 16.553 1.00 96.38 85 LEU A N 1
ATOM 573 C CA . LEU A 1 85 ? -13.911 -2.877 16.312 1.00 96.38 85 LEU A CA 1
ATOM 574 C C . LEU A 1 85 ? -12.494 -2.714 15.741 1.00 96.38 85 LEU A C 1
ATOM 576 O O . LEU A 1 85 ? -12.300 -1.950 14.800 1.00 96.38 85 LEU A O 1
ATOM 580 N N . LEU A 1 86 ? -11.519 -3.487 16.227 1.00 95.56 86 LEU A N 1
ATOM 581 C CA . LEU A 1 86 ? -10.155 -3.471 15.688 1.00 95.56 86 LEU A CA 1
ATOM 582 C C . LEU A 1 86 ? -10.069 -3.956 14.233 1.00 95.56 86 LEU A C 1
ATOM 584 O O . LEU A 1 86 ? -9.200 -3.486 13.500 1.00 95.56 86 LEU A O 1
ATOM 588 N N . LEU A 1 87 ? -10.987 -4.815 13.768 1.00 95.75 87 LEU A N 1
ATOM 589 C CA . LEU A 1 87 ? -11.030 -5.211 12.354 1.00 95.75 87 LEU A CA 1
ATOM 590 C C . LEU A 1 87 ? -11.264 -4.010 11.433 1.00 95.75 87 LEU A C 1
ATOM 592 O O . LEU A 1 87 ? -10.693 -3.966 10.349 1.00 95.75 87 LEU A O 1
ATOM 596 N N . ILE A 1 88 ? -12.044 -3.012 11.863 1.00 94.12 88 ILE A N 1
ATOM 597 C CA . ILE A 1 88 ? -12.295 -1.804 11.061 1.00 94.12 88 ILE A CA 1
ATOM 598 C C . ILE A 1 88 ? -10.993 -1.030 10.816 1.00 94.12 88 ILE A C 1
ATOM 600 O O . ILE A 1 88 ? -10.788 -0.501 9.726 1.00 94.12 88 ILE A O 1
ATOM 604 N N . VAL A 1 89 ? -10.090 -1.007 11.799 1.00 95.06 89 VAL A N 1
ATOM 605 C CA . VAL A 1 89 ? -8.778 -0.357 11.671 1.00 95.06 89 VAL A CA 1
ATOM 606 C C . VAL A 1 89 ? -7.884 -1.134 10.704 1.00 95.06 89 VAL A C 1
ATOM 608 O O . VAL A 1 89 ? -7.332 -0.551 9.773 1.00 95.06 89 VAL A O 1
ATOM 611 N N . VAL A 1 90 ? -7.810 -2.458 10.868 1.00 95.06 90 VAL A N 1
ATOM 612 C CA . VAL A 1 90 ? -6.980 -3.341 10.028 1.00 95.06 90 VAL A CA 1
ATOM 613 C C . VAL A 1 90 ? -7.426 -3.331 8.561 1.00 95.06 90 VAL A C 1
ATOM 615 O O . VAL A 1 90 ? -6.593 -3.403 7.660 1.00 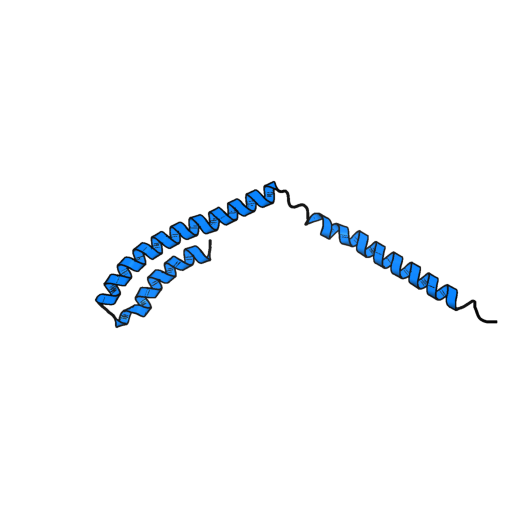95.06 90 VAL A O 1
ATOM 618 N N . LEU A 1 91 ? -8.725 -3.173 8.284 1.00 93.50 91 LEU A N 1
ATOM 619 C CA . LEU A 1 91 ? -9.212 -2.994 6.910 1.00 93.50 91 LEU A CA 1
ATOM 620 C C . LEU A 1 91 ? -8.593 -1.759 6.229 1.00 93.50 91 LEU A C 1
ATOM 622 O O . LEU A 1 91 ? -8.343 -1.795 5.025 1.00 93.50 91 LEU A O 1
ATOM 626 N N . GLY A 1 92 ? -8.303 -0.695 6.986 1.00 92.50 92 GLY A N 1
ATOM 627 C CA . GLY A 1 92 ? -7.574 0.478 6.494 1.00 92.50 92 GLY A CA 1
ATOM 628 C C . GLY A 1 92 ? -6.082 0.213 6.267 1.00 92.50 92 GLY A C 1
ATOM 629 O O . GLY A 1 92 ? -5.521 0.694 5.284 1.00 92.50 92 GLY A O 1
ATOM 630 N N . GLU A 1 93 ? -5.445 -0.596 7.119 1.00 93.44 93 GLU A N 1
ATOM 631 C CA . GLU A 1 93 ? -4.032 -0.987 6.968 1.00 93.44 93 GLU A CA 1
ATOM 632 C C . GLU A 1 93 ? -3.776 -1.786 5.686 1.00 93.44 9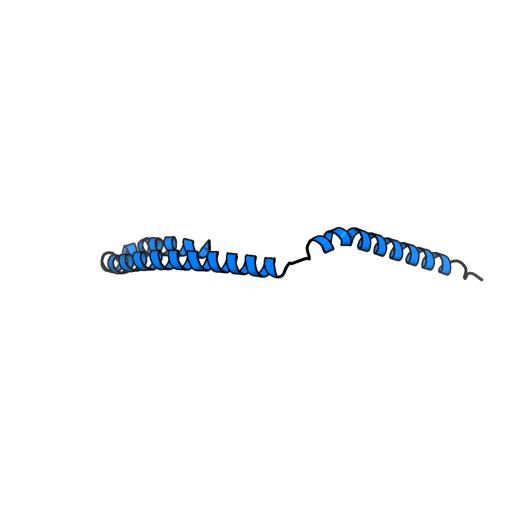3 GLU A C 1
ATOM 634 O O . GLU A 1 93 ? -2.703 -1.671 5.091 1.00 93.44 93 GLU A O 1
ATOM 639 N N . GLY A 1 94 ? -4.778 -2.527 5.201 1.00 92.69 94 GLY A N 1
ATOM 640 C CA . GLY A 1 94 ? -4.698 -3.244 3.928 1.00 92.69 94 GLY A CA 1
ATOM 641 C C . GLY A 1 94 ? -4.299 -2.350 2.749 1.00 92.69 94 GLY A C 1
ATOM 642 O O . GLY A 1 94 ? -3.592 -2.809 1.856 1.00 92.69 94 GLY A O 1
ATOM 643 N N . ILE A 1 95 ? -4.664 -1.062 2.769 1.00 93.00 95 ILE A N 1
ATOM 644 C CA . ILE A 1 95 ? -4.297 -0.094 1.723 1.00 93.00 95 ILE A CA 1
ATOM 645 C C . ILE A 1 95 ? -2.771 0.052 1.625 1.00 93.00 95 ILE A C 1
ATOM 647 O O . ILE A 1 95 ? -2.236 0.063 0.521 1.00 93.00 95 ILE A O 1
ATOM 651 N N . ALA A 1 96 ? -2.069 0.113 2.760 1.00 93.62 96 ALA A N 1
ATOM 652 C CA . ALA A 1 96 ? -0.613 0.257 2.791 1.00 93.62 96 ALA A CA 1
ATOM 653 C C . ALA A 1 96 ? 0.123 -1.028 2.389 1.00 93.62 96 ALA A C 1
ATOM 655 O O . ALA A 1 96 ? 1.253 -0.951 1.929 1.00 93.62 96 ALA A O 1
ATOM 656 N N . ILE A 1 97 ? -0.496 -2.200 2.563 1.00 93.50 97 ILE A N 1
ATOM 657 C CA . ILE A 1 97 ? 0.108 -3.491 2.193 1.00 93.50 97 ILE A CA 1
ATOM 658 C C . ILE A 1 97 ? 0.091 -3.701 0.671 1.00 93.50 97 ILE A C 1
ATOM 660 O O . ILE A 1 97 ? 0.966 -4.379 0.136 1.00 93.50 97 ILE A O 1
ATOM 664 N N . TYR A 1 98 ? -0.906 -3.146 -0.024 1.00 92.25 98 TYR A N 1
ATOM 665 C CA . TYR A 1 98 ? -1.046 -3.287 -1.477 1.00 92.25 98 TYR A CA 1
ATOM 666 C C . TYR A 1 98 ? -0.314 -2.214 -2.297 1.00 92.25 98 TYR A C 1
ATOM 668 O O . TYR A 1 98 ? -0.215 -2.378 -3.515 1.00 92.25 98 TYR A O 1
ATOM 676 N N . GLY A 1 99 ? 0.137 -1.126 -1.667 1.00 83.38 99 GLY A N 1
ATOM 677 C CA . GLY A 1 99 ? 0.904 -0.058 -2.320 1.00 83.38 99 GLY A CA 1
ATOM 678 C C . GLY A 1 99 ? 2.397 -0.317 -2.335 1.00 83.38 99 GLY A C 1
ATOM 679 O O . GLY A 1 99 ? 3.030 0.096 -3.331 1.00 83.38 99 GLY A O 1
#